Protein AF-A0A1X6PG67-F1 (afdb_monomer_lite)

pLDDT: mean 79.15, std 21.47, range [33.84, 98.12]

Structure (mmCIF, N/CA/C/O backbone):
data_AF-A0A1X6PG67-F1
#
_entry.id   AF-A0A1X6PG67-F1
#
loop_
_atom_site.group_PDB
_atom_site.id
_atom_site.type_symbol
_atom_site.label_atom_id
_atom_site.label_alt_id
_atom_site.label_comp_id
_atom_site.label_asym_id
_atom_site.label_entity_id
_atom_site.label_seq_id
_atom_site.pdbx_PDB_ins_code
_atom_site.Cartn_x
_atom_site.Cartn_y
_atom_site.Cartn_z
_atom_site.occupancy
_atom_site.B_iso_or_equiv
_atom_site.auth_seq_id
_atom_site.auth_comp_id
_atom_site.auth_asym_id
_atom_site.auth_atom_id
_atom_site.pdbx_PDB_model_num
ATOM 1 N N . MET A 1 1 ? 60.144 -21.623 -101.191 1.00 47.53 1 MET A N 1
ATOM 2 C CA . MET A 1 1 ? 60.742 -22.702 -100.362 1.00 47.53 1 MET A CA 1
ATOM 3 C C . MET A 1 1 ? 61.725 -22.067 -99.384 1.00 47.53 1 MET A C 1
ATOM 5 O O . MET A 1 1 ? 62.086 -20.922 -99.621 1.00 47.53 1 MET A O 1
ATOM 9 N N . ALA A 1 2 ? 62.120 -22.786 -98.321 1.00 42.22 2 ALA A N 1
ATOM 10 C CA . ALA A 1 2 ? 62.665 -22.247 -97.057 1.00 42.22 2 ALA A CA 1
ATOM 11 C C . ALA A 1 2 ? 61.643 -21.380 -96.271 1.00 42.22 2 ALA A C 1
ATOM 13 O O . ALA A 1 2 ? 60.805 -20.724 -96.880 1.00 42.22 2 ALA A O 1
ATOM 14 N N . GLY A 1 3 ? 61.608 -21.386 -94.932 1.00 40.81 3 GLY A N 1
ATOM 15 C CA . GLY A 1 3 ? 62.316 -22.242 -93.964 1.00 40.81 3 GLY A CA 1
ATOM 16 C C . GLY A 1 3 ? 61.675 -22.175 -92.559 1.00 40.81 3 GLY A C 1
ATOM 17 O O . GLY A 1 3 ? 61.000 -21.203 -92.239 1.00 40.81 3 GLY A O 1
ATOM 18 N N . ARG A 1 4 ? 61.854 -23.221 -91.733 1.00 39.75 4 ARG A N 1
ATOM 19 C CA . ARG A 1 4 ? 61.526 -23.231 -90.279 1.00 39.75 4 ARG A CA 1
ATOM 20 C C . ARG A 1 4 ? 62.664 -22.517 -89.489 1.00 39.75 4 ARG A C 1
ATOM 22 O O . ARG A 1 4 ? 63.640 -22.139 -90.125 1.00 39.75 4 ARG A O 1
ATOM 29 N N . THR A 1 5 ? 62.708 -22.292 -88.164 1.00 43.19 5 THR A N 1
ATOM 30 C CA . THR A 1 5 ? 62.075 -22.848 -86.925 1.00 43.19 5 THR A CA 1
ATOM 31 C C . THR A 1 5 ? 62.378 -21.838 -85.761 1.00 43.19 5 THR A C 1
ATOM 33 O O . THR A 1 5 ? 63.202 -20.963 -85.994 1.00 43.19 5 THR A O 1
ATOM 36 N N . THR A 1 6 ? 61.875 -21.803 -84.506 1.00 42.84 6 THR A N 1
ATOM 37 C CA . THR A 1 6 ? 60.995 -22.625 -83.624 1.00 42.84 6 THR A CA 1
ATOM 38 C C . THR A 1 6 ? 60.471 -21.748 -82.451 1.00 42.84 6 THR A C 1
ATOM 40 O O . THR A 1 6 ? 61.165 -20.809 -82.086 1.00 42.84 6 THR A O 1
ATOM 43 N N . MET A 1 7 ? 59.401 -22.176 -81.747 1.00 34.38 7 MET A N 1
ATOM 44 C CA . MET A 1 7 ? 59.037 -21.817 -80.343 1.00 34.38 7 MET A CA 1
ATOM 45 C C . MET A 1 7 ? 58.609 -20.351 -80.040 1.00 34.38 7 MET A C 1
ATOM 47 O O . MET A 1 7 ? 58.972 -19.428 -80.750 1.00 34.38 7 MET A O 1
ATOM 51 N N . ALA A 1 8 ? 57.796 -20.066 -79.009 1.00 36.38 8 ALA A N 1
ATOM 52 C CA . ALA A 1 8 ? 57.372 -20.900 -77.873 1.00 36.38 8 ALA A CA 1
ATOM 53 C C . ALA A 1 8 ? 55.878 -20.749 -77.507 1.00 36.38 8 ALA A C 1
ATOM 55 O O . ALA A 1 8 ? 55.291 -19.680 -77.655 1.00 36.38 8 ALA A O 1
ATOM 56 N N . SER A 1 9 ? 55.305 -21.796 -76.908 1.00 43.00 9 SER A N 1
ATOM 57 C CA . SER A 1 9 ? 54.169 -21.677 -75.981 1.00 43.00 9 SER A CA 1
ATOM 58 C C . SER A 1 9 ? 54.687 -21.753 -74.544 1.00 43.00 9 SER A C 1
ATOM 60 O O . SER A 1 9 ? 55.656 -22.468 -74.283 1.00 43.00 9 SER A O 1
ATOM 62 N N . PRO A 1 10 ? 54.002 -21.101 -73.595 1.00 42.31 10 PRO A N 1
ATOM 63 C CA . PRO A 1 10 ? 53.453 -21.909 -72.512 1.00 42.31 10 PRO A CA 1
ATOM 64 C C . PRO A 1 10 ? 51.994 -21.568 -72.175 1.00 42.31 10 PRO A C 1
ATOM 66 O O . PRO A 1 10 ? 51.639 -20.443 -71.843 1.00 42.31 10 PRO A O 1
ATOM 69 N N . THR A 1 11 ? 51.174 -22.614 -72.197 1.00 41.91 11 THR A N 1
ATOM 70 C CA . THR A 1 11 ? 50.155 -22.958 -71.195 1.00 41.91 11 THR A CA 1
ATOM 71 C C . THR A 1 11 ? 49.946 -21.967 -70.039 1.00 41.91 11 THR A C 1
ATOM 73 O O . THR A 1 11 ? 50.852 -21.822 -69.216 1.00 41.91 11 THR A O 1
ATOM 76 N N . ARG A 1 12 ? 48.702 -21.490 -69.834 1.00 37.16 12 ARG A N 1
ATOM 77 C CA . ARG A 1 12 ? 48.011 -21.612 -68.525 1.00 37.16 12 ARG A CA 1
ATOM 78 C C . ARG A 1 12 ? 46.524 -21.220 -68.500 1.00 37.16 12 ARG A C 1
ATOM 80 O O . ARG A 1 12 ? 46.121 -20.208 -69.049 1.00 37.16 12 ARG A O 1
ATOM 87 N N . LEU A 1 13 ? 45.800 -22.019 -67.708 1.00 36.91 13 LEU A N 1
ATOM 88 C CA . LEU A 1 13 ? 44.634 -21.700 -66.869 1.00 36.91 13 LEU A CA 1
ATOM 89 C C . LEU A 1 13 ? 43.326 -21.215 -67.521 1.00 36.91 13 LEU A C 1
ATOM 91 O O . LEU A 1 13 ? 43.142 -20.052 -67.864 1.00 36.91 13 LEU A O 1
ATOM 95 N N . LEU A 1 14 ? 42.347 -22.125 -67.477 1.00 40.50 14 LEU A N 1
ATOM 96 C CA . LEU A 1 14 ? 40.918 -21.826 -67.384 1.00 40.50 14 LEU A CA 1
ATOM 97 C C . LEU A 1 14 ? 40.654 -20.840 -66.231 1.00 40.50 14 LEU A C 1
ATOM 99 O O . LEU A 1 14 ? 40.923 -21.153 -65.069 1.00 40.50 14 LEU A O 1
ATOM 103 N N . ALA A 1 15 ? 40.095 -19.672 -66.541 1.00 38.66 15 ALA A N 1
ATOM 104 C CA . ALA A 1 15 ? 39.706 -18.675 -65.548 1.00 38.66 15 ALA A CA 1
ATOM 105 C C . ALA A 1 15 ? 38.296 -18.960 -64.994 1.00 38.66 15 ALA A C 1
ATOM 107 O O . ALA A 1 15 ? 37.324 -18.302 -65.361 1.00 38.66 15 ALA A O 1
ATOM 108 N N . THR A 1 16 ? 38.177 -19.944 -64.097 1.00 41.34 16 THR A N 1
ATOM 109 C CA . THR A 1 16 ? 36.931 -20.208 -63.355 1.00 41.34 16 THR A CA 1
ATOM 110 C C . THR A 1 16 ? 36.690 -19.108 -62.318 1.00 41.34 16 THR A C 1
ATOM 112 O O . THR A 1 16 ? 37.026 -19.260 -61.143 1.00 41.34 16 THR A O 1
ATOM 115 N N . LEU A 1 17 ? 36.122 -17.976 -62.743 1.00 33.84 17 LEU A N 1
ATOM 116 C CA . LEU A 1 17 ? 35.739 -16.902 -61.830 1.00 33.84 17 LEU A CA 1
ATOM 117 C C . LEU A 1 17 ? 34.378 -17.218 -61.193 1.00 33.84 17 LEU A C 1
ATOM 119 O O . LEU A 1 17 ? 33.334 -17.137 -61.838 1.00 33.84 17 LEU A O 1
ATOM 123 N N . VAL A 1 18 ? 34.397 -17.600 -59.916 1.00 39.19 18 VAL A N 1
ATOM 124 C CA . VAL A 1 18 ? 33.187 -17.906 -59.141 1.00 39.19 18 VAL A CA 1
ATOM 125 C C . VAL A 1 18 ? 32.365 -16.631 -58.935 1.00 39.19 18 VAL A C 1
ATOM 127 O O . VAL A 1 18 ? 32.854 -15.653 -58.369 1.00 39.19 18 VAL A O 1
ATOM 130 N N . LEU A 1 19 ? 31.098 -16.650 -59.360 1.00 35.44 19 LEU A N 1
ATOM 131 C CA . LEU A 1 19 ? 30.169 -15.538 -59.169 1.00 35.44 19 LEU A CA 1
ATOM 132 C C . LEU A 1 19 ? 29.750 -15.447 -57.690 1.00 35.44 19 LEU A C 1
ATOM 134 O O . LEU A 1 19 ? 28.806 -16.104 -57.251 1.00 35.44 19 LEU A O 1
ATOM 138 N N . ALA A 1 20 ? 30.468 -14.636 -56.914 1.00 40.75 20 ALA A N 1
ATOM 139 C CA . ALA A 1 20 ? 30.210 -14.421 -55.493 1.00 40.75 20 ALA A CA 1
ATOM 140 C C . ALA A 1 20 ? 28.917 -13.611 -55.267 1.00 40.75 20 ALA A C 1
ATOM 142 O O . ALA A 1 20 ? 28.935 -12.386 -55.142 1.00 40.75 20 ALA A O 1
ATOM 143 N N . MET A 1 21 ? 27.777 -14.305 -55.213 1.00 37.97 21 MET A N 1
ATOM 144 C CA . MET A 1 21 ? 26.473 -13.702 -54.939 1.00 37.97 21 MET A CA 1
ATOM 145 C C . MET A 1 21 ? 26.378 -13.257 -53.470 1.00 37.97 21 MET A C 1
ATOM 147 O O . MET A 1 21 ? 26.023 -14.035 -52.585 1.00 37.97 21 MET A O 1
ATOM 151 N N . LEU A 1 22 ? 26.697 -11.986 -53.210 1.00 39.66 22 LEU A N 1
ATOM 152 C CA . LEU A 1 22 ? 26.548 -11.345 -51.901 1.00 39.66 22 LEU A CA 1
ATOM 153 C C . LEU A 1 22 ? 25.064 -11.201 -51.530 1.00 39.66 22 LEU A C 1
ATOM 155 O O . LEU A 1 22 ? 24.420 -10.186 -51.794 1.00 39.66 22 LEU A O 1
ATOM 159 N N . ALA A 1 23 ? 24.521 -12.234 -50.889 1.00 46.09 23 ALA A N 1
ATOM 160 C CA . ALA A 1 23 ? 23.208 -12.195 -50.265 1.00 46.09 23 ALA A CA 1
ATOM 161 C C . ALA A 1 23 ? 23.252 -11.306 -49.010 1.00 46.09 23 ALA A C 1
ATOM 163 O O . ALA A 1 23 ? 23.517 -11.777 -47.903 1.00 46.09 23 ALA A O 1
ATOM 164 N N . THR A 1 24 ? 22.990 -10.008 -49.177 1.00 44.12 24 THR A N 1
ATOM 165 C CA . THR A 1 24 ? 22.813 -9.075 -48.058 1.00 44.12 24 THR A CA 1
ATOM 166 C C . THR A 1 24 ? 21.601 -9.497 -47.233 1.00 44.12 24 THR A C 1
ATOM 168 O O . THR A 1 24 ? 20.463 -9.158 -47.561 1.00 44.12 24 THR A O 1
ATOM 171 N N . ILE A 1 25 ? 21.839 -10.230 -46.142 1.00 51.94 25 ILE A N 1
ATOM 172 C CA . ILE A 1 25 ? 20.813 -10.524 -45.142 1.00 51.94 25 ILE A CA 1
ATOM 173 C C . ILE A 1 25 ? 20.456 -9.202 -44.464 1.00 51.94 25 ILE A C 1
ATOM 175 O O . ILE A 1 25 ? 21.109 -8.766 -43.515 1.00 51.94 25 ILE A O 1
ATOM 179 N N . ALA A 1 26 ? 19.403 -8.560 -44.964 1.00 53.78 26 ALA A N 1
ATOM 180 C CA . ALA A 1 26 ? 18.754 -7.456 -44.287 1.00 53.78 26 ALA A CA 1
ATOM 181 C C . ALA A 1 26 ? 18.138 -7.993 -42.989 1.00 53.78 26 ALA A C 1
ATOM 183 O O . ALA A 1 26 ? 16.999 -8.463 -42.968 1.00 53.78 26 ALA A O 1
ATOM 184 N N . VAL A 1 27 ? 18.910 -7.944 -41.899 1.00 58.25 27 VAL A N 1
ATOM 185 C CA . VAL A 1 27 ? 18.408 -8.182 -40.544 1.00 58.25 27 VAL A CA 1
ATOM 186 C C . VAL A 1 27 ? 17.429 -7.057 -40.237 1.00 58.25 27 VAL A C 1
ATOM 188 O O . VAL A 1 27 ? 17.809 -5.997 -39.741 1.00 58.25 27 VAL A O 1
ATOM 191 N N . ALA A 1 28 ? 16.162 -7.279 -40.587 1.00 58.38 28 ALA A N 1
ATOM 192 C CA . ALA A 1 28 ? 15.079 -6.381 -40.238 1.00 58.38 28 ALA A CA 1
ATOM 193 C C . ALA A 1 28 ? 15.155 -6.130 -38.724 1.00 58.38 28 ALA A C 1
ATOM 195 O O . ALA A 1 28 ? 15.253 -7.101 -37.962 1.00 58.38 28 ALA A O 1
ATOM 196 N N . PRO A 1 29 ? 15.153 -4.864 -38.265 1.00 54.75 29 PRO A N 1
ATOM 197 C CA . PRO A 1 29 ? 15.229 -4.580 -36.844 1.00 54.75 29 PRO A CA 1
ATOM 198 C C . PRO A 1 29 ? 14.038 -5.261 -36.180 1.00 54.75 29 PRO A C 1
ATOM 200 O O . PRO A 1 29 ? 12.890 -4.907 -36.457 1.00 54.75 29 PRO A O 1
ATOM 203 N N . ARG A 1 30 ? 14.319 -6.269 -35.338 1.00 47.28 30 ARG A N 1
ATOM 204 C CA . ARG A 1 30 ? 13.301 -6.990 -34.564 1.00 47.28 30 ARG A CA 1
ATOM 205 C C . ARG A 1 30 ? 12.386 -5.927 -33.959 1.00 47.28 30 ARG A C 1
ATOM 207 O O . ARG A 1 30 ? 12.916 -5.102 -33.210 1.00 47.28 30 ARG A O 1
ATOM 214 N N . PRO A 1 31 ? 11.078 -5.905 -34.286 1.00 48.69 31 PRO A N 1
ATOM 215 C CA . PRO A 1 31 ? 10.210 -4.812 -33.879 1.00 48.69 31 PRO A CA 1
ATOM 216 C C . PRO A 1 31 ? 10.328 -4.684 -32.370 1.00 48.69 31 PRO A C 1
ATOM 218 O O . PRO A 1 31 ? 10.087 -5.658 -31.649 1.00 48.69 31 PRO A O 1
ATOM 221 N N . ALA A 1 32 ? 10.813 -3.525 -31.918 1.00 53.97 32 ALA A N 1
ATOM 222 C CA . ALA A 1 32 ? 11.106 -3.296 -30.517 1.00 53.97 32 ALA A CA 1
ATOM 223 C C . ALA A 1 32 ? 9.793 -3.475 -29.762 1.00 53.97 32 ALA A C 1
ATOM 225 O O . ALA A 1 32 ? 8.902 -2.631 -29.868 1.00 53.97 32 ALA A O 1
ATOM 226 N N . ALA A 1 33 ? 9.652 -4.620 -29.083 1.00 51.06 33 ALA A N 1
ATOM 227 C CA . ALA A 1 33 ? 8.421 -4.990 -28.407 1.00 51.06 33 ALA A CA 1
ATOM 228 C C . ALA A 1 33 ? 8.056 -3.823 -27.499 1.00 51.06 33 ALA A C 1
ATOM 230 O O . ALA A 1 33 ? 8.865 -3.458 -26.645 1.00 51.06 33 ALA A O 1
ATOM 231 N N . ALA A 1 34 ? 6.910 -3.187 -27.764 1.00 48.09 34 ALA A N 1
ATOM 232 C CA . ALA A 1 34 ? 6.577 -1.896 -27.182 1.00 48.09 34 ALA A CA 1
ATOM 233 C C . ALA A 1 34 ? 6.5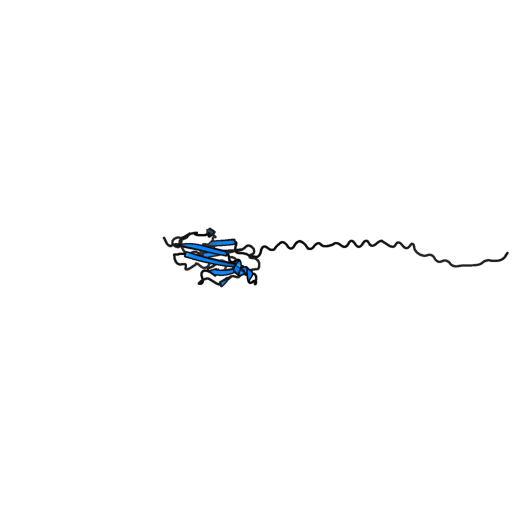53 -2.046 -25.660 1.00 48.09 34 ALA A C 1
ATOM 235 O O . ALA A 1 34 ? 5.592 -2.576 -25.102 1.00 48.09 34 ALA A O 1
ATOM 236 N N . HIS A 1 35 ? 7.658 -1.664 -25.012 1.00 54.91 35 HIS A N 1
ATOM 237 C CA . HIS A 1 35 ? 7.915 -2.012 -23.623 1.00 54.91 35 HIS A CA 1
ATOM 238 C C . HIS A 1 35 ? 6.876 -1.297 -22.772 1.00 54.91 35 HIS A C 1
ATOM 240 O O . HIS A 1 35 ? 6.963 -0.087 -22.554 1.00 54.91 35 HIS A O 1
ATOM 246 N N . GLU A 1 36 ? 5.861 -2.049 -22.343 1.00 68.06 36 GLU A N 1
ATOM 247 C CA . GLU A 1 36 ? 4.727 -1.505 -21.618 1.00 68.06 36 GLU A CA 1
ATOM 248 C C . GLU A 1 36 ? 5.243 -0.891 -20.316 1.00 68.06 36 GLU A C 1
ATOM 250 O O . GLU A 1 36 ? 5.598 -1.602 -19.373 1.00 68.06 36 GLU A O 1
ATOM 255 N N . ALA A 1 37 ? 5.357 0.442 -20.313 1.00 76.69 37 ALA A N 1
ATOM 256 C CA . ALA A 1 37 ? 6.171 1.130 -19.324 1.00 76.69 37 ALA A CA 1
ATOM 257 C C . ALA A 1 37 ? 5.717 0.781 -17.905 1.00 76.69 37 ALA A C 1
ATOM 259 O O . ALA A 1 37 ? 4.517 0.799 -17.598 1.00 76.69 37 ALA A O 1
ATOM 260 N N . ALA A 1 38 ? 6.705 0.456 -17.071 1.00 84.19 38 ALA A N 1
ATOM 261 C CA . ALA A 1 38 ? 6.511 -0.133 -15.760 1.00 84.19 38 ALA A CA 1
ATOM 262 C C . ALA A 1 38 ? 5.474 0.657 -14.945 1.00 84.19 38 ALA A C 1
ATOM 264 O O . ALA A 1 38 ? 5.583 1.873 -14.781 1.00 84.19 38 ALA A O 1
ATOM 265 N N . ARG A 1 39 ? 4.440 -0.026 -14.443 1.00 88.75 39 ARG A N 1
ATOM 266 C CA . ARG A 1 39 ? 3.347 0.612 -13.695 1.00 88.75 39 ARG A CA 1
ATOM 267 C C . ARG A 1 39 ? 2.859 -0.241 -12.539 1.00 88.75 39 ARG A C 1
ATOM 269 O O . ARG A 1 39 ? 2.985 -1.462 -12.555 1.00 88.75 39 ARG A O 1
ATOM 276 N N . ILE A 1 40 ? 2.225 0.415 -11.573 1.00 92.12 40 ILE A N 1
ATOM 277 C CA . ILE A 1 40 ? 1.524 -0.230 -10.462 1.00 92.12 40 ILE A CA 1
ATOM 278 C C . ILE A 1 40 ? 0.204 -0.822 -10.977 1.00 92.12 40 ILE A C 1
ATOM 280 O O . ILE A 1 40 ? -0.636 -0.094 -11.510 1.00 92.12 40 ILE A O 1
ATOM 284 N N . ILE A 1 41 ? -0.003 -2.126 -10.787 1.00 92.44 41 ILE A N 1
ATOM 285 C CA . ILE A 1 41 ? -1.231 -2.846 -11.181 1.00 92.44 41 ILE A CA 1
ATOM 286 C C . ILE A 1 41 ? -2.245 -2.983 -10.035 1.00 92.44 41 ILE A C 1
ATOM 288 O O . ILE A 1 41 ? -3.415 -3.304 -10.263 1.00 92.44 41 ILE A O 1
ATOM 292 N N . GLY A 1 42 ? -1.838 -2.696 -8.799 1.00 94.88 42 GLY A N 1
ATOM 293 C CA . GLY A 1 42 ? -2.740 -2.633 -7.655 1.00 94.88 42 GLY A CA 1
ATOM 294 C C . GLY A 1 42 ? -2.020 -2.530 -6.317 1.00 94.88 42 GLY A C 1
ATOM 295 O O . GLY A 1 42 ? -0.790 -2.534 -6.250 1.00 94.88 42 GLY A O 1
ATOM 296 N N . PHE A 1 43 ? -2.830 -2.471 -5.265 1.00 97.19 43 PHE A N 1
ATOM 297 C CA . PHE A 1 43 ? -2.400 -2.551 -3.875 1.00 97.19 43 PHE A CA 1
ATOM 298 C C . PHE A 1 43 ? -3.047 -3.776 -3.228 1.00 97.19 43 PHE A C 1
ATOM 300 O O . PHE A 1 43 ? -4.157 -4.154 -3.604 1.00 97.19 43 PHE A O 1
ATOM 307 N N . TRP A 1 44 ? -2.366 -4.389 -2.268 1.00 97.38 44 TRP A N 1
ATOM 308 C CA . TRP A 1 44 ? -2.851 -5.561 -1.541 1.00 97.38 44 TRP A CA 1
ATOM 309 C C . TRP A 1 44 ? -2.717 -5.355 -0.039 1.00 97.38 44 TRP A C 1
ATOM 311 O O . TRP A 1 44 ? -1.768 -4.717 0.409 1.00 97.38 44 TRP A O 1
ATOM 321 N N . LEU A 1 45 ? -3.659 -5.918 0.713 1.00 97.62 45 LEU A N 1
ATOM 322 C CA . LEU A 1 45 ? -3.568 -6.113 2.153 1.00 97.62 45 LEU A CA 1
ATOM 323 C C . LEU A 1 45 ? -2.730 -7.368 2.430 1.00 97.62 45 LEU A C 1
ATOM 325 O O . LEU A 1 45 ? -2.913 -8.392 1.764 1.00 97.62 45 LEU A O 1
ATOM 329 N N . VAL A 1 46 ? -1.822 -7.284 3.396 1.00 96.56 46 VAL A N 1
ATOM 330 C CA . VAL A 1 46 ? -0.896 -8.357 3.777 1.00 96.56 46 VAL A CA 1
ATOM 331 C C . VAL A 1 46 ? -0.871 -8.468 5.300 1.00 96.56 46 VAL A C 1
ATOM 333 O O . VAL A 1 46 ? -0.830 -7.444 5.983 1.00 96.56 46 VAL A O 1
ATOM 336 N N . ASP A 1 47 ? -0.867 -9.688 5.834 1.00 94.19 47 ASP A N 1
ATOM 337 C CA . ASP A 1 47 ? -0.638 -9.922 7.262 1.00 94.19 47 ASP A CA 1
ATOM 338 C C . ASP A 1 47 ? 0.855 -9.695 7.588 1.00 94.19 47 ASP A C 1
ATOM 340 O O . ASP A 1 47 ? 1.706 -10.431 7.079 1.00 94.19 47 ASP A O 1
ATOM 344 N N . PRO A 1 48 ? 1.213 -8.712 8.437 1.00 94.44 48 PRO A N 1
ATOM 345 C CA . PRO A 1 48 ? 2.599 -8.434 8.799 1.00 94.44 48 PRO A CA 1
ATOM 346 C C . PRO A 1 48 ? 3.250 -9.529 9.655 1.00 94.44 48 PRO A C 1
ATOM 348 O O . PRO A 1 48 ? 4.471 -9.541 9.774 1.00 94.44 48 PRO A O 1
ATOM 351 N N . ARG A 1 49 ? 2.468 -10.435 10.260 1.00 91.81 49 ARG A N 1
ATOM 352 C CA . ARG A 1 49 ? 2.978 -11.537 11.093 1.00 91.81 49 ARG A CA 1
ATOM 353 C C . ARG A 1 49 ? 3.456 -12.722 10.257 1.00 91.81 49 ARG A C 1
ATOM 355 O O . ARG A 1 49 ? 4.445 -13.349 10.615 1.00 91.81 49 ARG A O 1
ATOM 362 N N . THR A 1 50 ? 2.751 -13.034 9.168 1.00 91.44 50 THR A N 1
ATOM 363 C CA . THR A 1 50 ? 3.011 -14.221 8.327 1.00 91.44 50 THR A CA 1
ATOM 364 C C . THR A 1 50 ? 3.489 -13.898 6.911 1.00 91.44 50 THR A C 1
ATOM 366 O O . THR A 1 50 ? 3.848 -14.805 6.166 1.00 91.44 50 THR A O 1
ATOM 369 N N . GLY A 1 51 ? 3.444 -12.629 6.489 1.00 91.06 51 GLY A N 1
ATOM 370 C CA . GLY A 1 51 ? 3.681 -12.225 5.098 1.00 91.06 51 GLY A CA 1
ATOM 371 C C . GLY A 1 51 ? 2.583 -12.675 4.122 1.00 91.06 51 GLY A C 1
ATOM 372 O O . GLY A 1 51 ? 2.720 -12.489 2.911 1.00 91.06 51 GLY A O 1
ATOM 373 N N . LYS A 1 52 ? 1.484 -13.263 4.619 1.00 92.69 52 LYS A N 1
ATOM 374 C CA . LYS A 1 52 ? 0.392 -13.784 3.794 1.00 92.69 52 LYS A CA 1
ATOM 375 C C . LYS A 1 52 ? -0.363 -12.646 3.110 1.00 92.69 52 LYS A C 1
ATOM 377 O O . LYS A 1 52 ? -0.916 -11.761 3.761 1.00 92.69 52 LYS A O 1
ATOM 382 N N . TRP A 1 53 ? -0.446 -12.714 1.785 1.00 93.69 53 TRP A N 1
ATOM 383 C CA . TRP A 1 53 ? -1.281 -11.831 0.975 1.00 93.69 53 TRP A CA 1
ATOM 384 C C . TRP A 1 53 ? -2.755 -12.154 1.256 1.00 93.69 53 TRP A C 1
ATOM 386 O O . TRP A 1 53 ? -3.195 -13.280 1.029 1.00 93.69 53 TRP A O 1
ATOM 396 N N . MET A 1 54 ? -3.503 -11.186 1.790 1.00 95.56 54 MET A N 1
ATOM 397 C CA . MET A 1 54 ? -4.876 -11.389 2.270 1.00 95.56 54 MET A CA 1
ATOM 398 C C . MET A 1 54 ? -5.908 -11.072 1.186 1.00 95.56 54 MET A C 1
ATOM 400 O O . MET A 1 54 ? -6.748 -11.903 0.860 1.00 95.56 54 MET A O 1
ATOM 404 N N . ALA A 1 55 ? -5.852 -9.860 0.626 1.00 96.75 55 ALA A N 1
ATOM 405 C CA . ALA A 1 55 ? -6.860 -9.357 -0.306 1.00 96.75 55 ALA A CA 1
ATOM 406 C C . ALA A 1 55 ? -6.290 -8.274 -1.232 1.00 96.75 55 ALA A C 1
ATOM 408 O O . ALA A 1 55 ? -5.413 -7.504 -0.839 1.00 96.75 55 ALA A O 1
ATOM 409 N N . ARG A 1 56 ? -6.827 -8.160 -2.453 1.00 97.50 56 ARG A N 1
ATOM 410 C CA . ARG A 1 56 ? -6.556 -7.014 -3.336 1.00 97.50 56 ARG A CA 1
ATOM 411 C C . ARG A 1 56 ? -7.406 -5.823 -2.898 1.00 97.50 56 ARG A C 1
ATOM 413 O O . ARG A 1 56 ? -8.623 -5.938 -2.788 1.00 97.50 56 ARG A O 1
ATOM 420 N N . LEU A 1 57 ? -6.776 -4.669 -2.703 1.00 98.12 57 LEU A N 1
ATOM 421 C CA . LEU A 1 57 ? -7.466 -3.426 -2.375 1.00 98.12 57 LEU A CA 1
ATOM 422 C C . LEU A 1 57 ? -8.021 -2.775 -3.648 1.00 98.12 57 LEU A C 1
ATOM 424 O O . LEU A 1 57 ? -7.287 -2.481 -4.596 1.00 98.12 57 LEU A O 1
ATOM 428 N N . ASN A 1 58 ? -9.325 -2.516 -3.632 1.00 97.50 58 ASN A N 1
ATOM 429 C CA . ASN A 1 58 ? -10.091 -1.843 -4.676 1.00 97.50 58 ASN A CA 1
ATOM 430 C C . ASN A 1 58 ? -10.639 -0.501 -4.152 1.00 97.50 58 ASN A C 1
ATOM 432 O O . ASN A 1 58 ? -10.448 -0.138 -2.989 1.00 97.50 58 ASN A O 1
ATOM 436 N N . ARG A 1 59 ? -11.289 0.289 -5.019 1.00 94.81 59 ARG A N 1
ATOM 437 C CA . ARG A 1 59 ? -11.879 1.571 -4.601 1.00 94.81 59 ARG A CA 1
ATOM 438 C C . ARG A 1 59 ? -12.968 1.278 -3.567 1.00 94.81 59 ARG A C 1
ATOM 440 O O . ARG A 1 59 ? -13.814 0.427 -3.813 1.00 94.81 59 ARG A O 1
ATOM 447 N N . ASN A 1 60 ? -12.938 1.993 -2.446 1.00 91.88 60 ASN A N 1
ATOM 448 C CA . ASN A 1 60 ? -13.854 1.825 -1.314 1.00 91.88 60 ASN A CA 1
ATOM 449 C C . ASN A 1 60 ? -13.748 0.467 -0.584 1.00 91.88 60 ASN A C 1
ATOM 451 O O . AS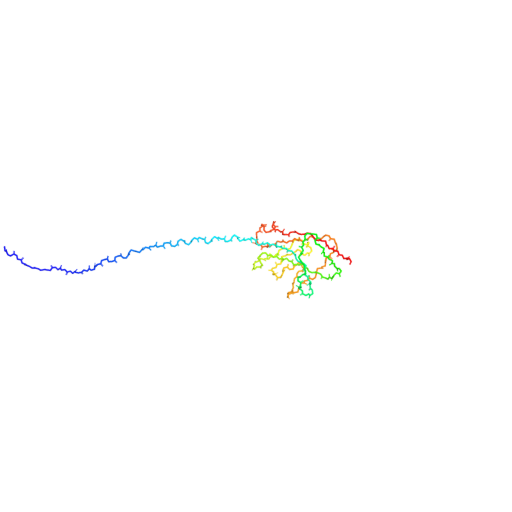N A 1 60 ? -14.618 0.174 0.233 1.00 91.88 60 ASN A O 1
ATOM 455 N N . SER A 1 61 ? -12.689 -0.332 -0.799 1.00 97.44 61 SER A N 1
ATOM 456 C CA . SER A 1 61 ? -12.398 -1.474 0.085 1.00 97.44 61 SER A CA 1
ATOM 457 C C . SER A 1 61 ? -12.344 -1.021 1.545 1.00 97.44 61 SER A C 1
ATOM 459 O O . SER A 1 61 ? -11.808 0.051 1.842 1.00 97.44 61 SER A O 1
ATOM 461 N N . VAL A 1 62 ? -12.877 -1.847 2.443 1.00 97.44 62 VAL A N 1
ATOM 462 C CA . VAL A 1 62 ? -12.764 -1.655 3.890 1.00 97.44 62 VAL A CA 1
ATOM 463 C C . VAL A 1 62 ? -11.522 -2.391 4.397 1.00 97.44 62 VAL A C 1
ATOM 465 O O . VAL A 1 62 ? -11.216 -3.487 3.932 1.00 97.44 62 VAL A O 1
ATOM 468 N N . ILE A 1 63 ? -10.800 -1.767 5.322 1.00 97.19 63 ILE A N 1
ATOM 469 C CA . ILE A 1 63 ? -9.756 -2.381 6.144 1.00 97.19 63 ILE A CA 1
ATOM 470 C C . ILE A 1 63 ? -10.224 -2.213 7.587 1.00 97.19 63 ILE A C 1
ATOM 472 O O . ILE A 1 63 ? -10.247 -1.080 8.077 1.00 97.19 63 ILE A O 1
ATOM 476 N N . ASP A 1 64 ? -10.614 -3.303 8.245 1.00 96.50 64 ASP A N 1
ATOM 477 C CA . ASP A 1 64 ? -10.823 -3.278 9.691 1.00 96.50 64 ASP A CA 1
ATOM 478 C C . ASP A 1 64 ? -9.476 -3.413 10.416 1.00 96.50 64 ASP A C 1
ATOM 480 O O . ASP A 1 64 ? -8.536 -4.041 9.926 1.00 96.50 64 ASP A O 1
ATOM 484 N N . LEU A 1 65 ? -9.365 -2.752 11.564 1.00 95.69 65 LEU A N 1
ATOM 485 C CA . LEU A 1 65 ? -8.222 -2.822 12.473 1.00 95.69 65 LEU A CA 1
ATOM 486 C C . LEU A 1 65 ? -8.538 -3.655 13.726 1.00 95.69 65 LEU A C 1
ATOM 488 O O . LEU A 1 65 ? -7.652 -3.841 14.563 1.00 95.69 65 LEU A O 1
ATOM 492 N N . SER A 1 66 ? -9.774 -4.142 13.867 1.00 95.50 66 SER A N 1
ATOM 493 C CA . SER A 1 66 ? -10.168 -5.132 14.874 1.00 95.50 66 SER A CA 1
ATOM 494 C C . SER A 1 66 ? -9.668 -6.542 14.517 1.00 95.50 66 SER A C 1
ATOM 496 O O . SER A 1 66 ? -9.229 -7.261 15.411 1.00 95.50 66 SER A O 1
ATOM 498 N N . ASP A 1 67 ? -9.569 -6.875 13.221 1.00 90.00 67 ASP A N 1
ATOM 499 C CA . ASP A 1 67 ? -8.901 -8.092 12.708 1.00 90.00 67 ASP A CA 1
ATOM 500 C C . ASP A 1 67 ? -7.409 -8.172 13.103 1.00 90.00 67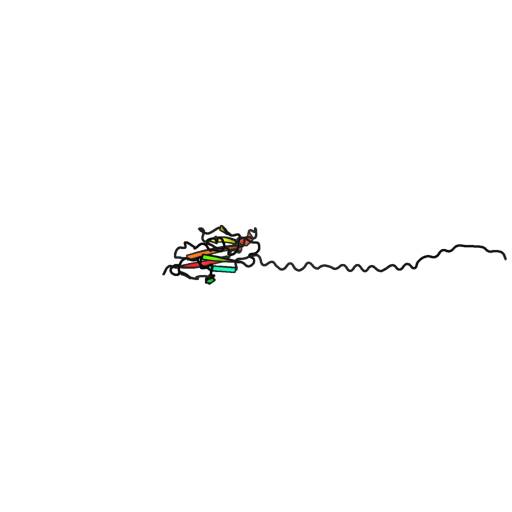 ASP A C 1
ATOM 502 O O . ASP A 1 67 ? -6.806 -9.250 13.136 1.00 90.00 67 ASP A O 1
ATOM 506 N N . GLY A 1 68 ? -6.792 -7.025 13.414 1.00 92.44 68 GLY A N 1
ATOM 507 C CA . GLY A 1 68 ? -5.435 -6.927 13.943 1.00 92.44 68 GLY A CA 1
ATOM 508 C C . GLY A 1 68 ? -4.510 -5.987 13.155 1.00 92.44 68 GLY A C 1
ATOM 509 O O . GLY A 1 68 ? -4.963 -5.071 12.464 1.00 92.44 68 GLY A O 1
ATOM 510 N N . PRO A 1 69 ? -3.178 -6.148 13.292 1.00 94.62 69 PRO A N 1
ATOM 511 C CA . PRO A 1 69 ? -2.206 -5.332 12.574 1.00 94.62 69 PRO A CA 1
ATOM 512 C C . PRO A 1 69 ? -2.176 -5.706 11.089 1.00 94.62 69 PRO A C 1
ATOM 514 O O . PRO A 1 69 ? -2.154 -6.882 10.744 1.00 94.62 69 PRO A O 1
ATOM 517 N N . VAL A 1 70 ? -2.084 -4.705 10.212 1.00 96.44 70 VAL A N 1
ATOM 518 C CA . VAL A 1 70 ? -2.064 -4.895 8.752 1.00 96.44 70 VAL A CA 1
ATOM 519 C C . VAL A 1 70 ? -0.834 -4.263 8.106 1.00 96.44 70 VAL A C 1
ATOM 521 O O . VAL A 1 70 ? -0.327 -3.237 8.567 1.00 96.44 70 VAL A O 1
ATOM 524 N N . ALA A 1 71 ? -0.380 -4.838 6.998 1.00 97.31 71 ALA A N 1
ATOM 525 C CA . ALA A 1 71 ? 0.541 -4.225 6.050 1.00 97.31 71 ALA A CA 1
ATOM 526 C C . ALA A 1 71 ? -0.146 -4.032 4.688 1.00 97.31 71 ALA A C 1
ATOM 528 O O . ALA A 1 71 ? -1.198 -4.607 4.405 1.00 97.31 71 ALA A O 1
ATOM 529 N N . ILE A 1 72 ? 0.443 -3.187 3.840 1.00 97.50 72 ILE A N 1
ATOM 530 C CA . ILE A 1 72 ? -0.025 -2.943 2.470 1.00 97.50 72 ILE A CA 1
ATOM 531 C C . ILE A 1 72 ? 1.173 -3.063 1.532 1.00 97.50 72 ILE A C 1
ATOM 533 O O . ILE A 1 72 ? 2.231 -2.521 1.839 1.00 97.50 72 ILE A O 1
ATOM 537 N N . ALA A 1 73 ? 1.004 -3.731 0.394 1.00 95.75 73 ALA A N 1
ATOM 538 C CA . ALA A 1 73 ? 2.030 -3.911 -0.635 1.00 95.75 73 ALA A CA 1
ATOM 539 C C . ALA A 1 73 ? 1.583 -3.323 -1.984 1.00 95.75 73 ALA A C 1
ATOM 541 O O . ALA A 1 73 ? 0.382 -3.229 -2.258 1.00 95.75 73 ALA A O 1
ATOM 542 N N . ALA A 1 74 ? 2.539 -2.945 -2.838 1.00 94.56 74 ALA A N 1
ATOM 543 C CA . ALA A 1 74 ? 2.285 -2.518 -4.215 1.00 94.56 74 ALA A CA 1
ATOM 544 C C . ALA A 1 74 ? 2.829 -3.545 -5.215 1.00 94.56 74 ALA A C 1
ATOM 546 O O . ALA A 1 74 ? 3.992 -3.929 -5.152 1.00 94.56 74 ALA A O 1
ATOM 547 N N . MET A 1 75 ? 2.001 -3.945 -6.182 1.00 92.19 75 MET A N 1
ATOM 548 C CA . MET A 1 75 ? 2.405 -4.861 -7.255 1.00 92.19 75 MET A CA 1
ATOM 549 C C . MET A 1 75 ? 2.568 -4.090 -8.569 1.00 92.19 75 MET A C 1
ATOM 551 O O . MET A 1 75 ? 1.779 -3.182 -8.851 1.00 92.19 75 MET A O 1
ATOM 555 N N . ALA A 1 76 ? 3.560 -4.450 -9.388 1.00 88.75 76 ALA A N 1
ATOM 556 C CA . ALA A 1 76 ? 3.910 -3.742 -10.622 1.00 88.75 76 ALA A CA 1
ATOM 557 C C . ALA A 1 76 ? 4.140 -4.684 -11.818 1.00 88.75 76 ALA A C 1
ATOM 559 O O . ALA A 1 76 ? 4.483 -5.847 -11.621 1.00 88.75 76 ALA A O 1
ATOM 560 N N . THR A 1 77 ? 3.986 -4.176 -13.050 1.00 84.00 77 THR A N 1
ATOM 561 C CA . THR A 1 77 ? 4.181 -4.958 -14.292 1.00 84.00 77 THR A CA 1
ATOM 562 C C . THR A 1 77 ? 5.615 -5.457 -14.489 1.00 84.00 77 THR A C 1
ATOM 564 O O . THR A 1 77 ? 5.807 -6.530 -15.052 1.00 84.00 77 THR A O 1
ATOM 567 N N . SER A 1 78 ? 6.628 -4.730 -14.007 1.00 70.19 78 SER A N 1
ATOM 568 C CA . SER A 1 78 ? 8.027 -5.172 -14.045 1.00 70.19 78 SER A CA 1
ATOM 569 C C . SER A 1 78 ? 8.784 -4.800 -12.763 1.00 70.19 78 SER A C 1
ATOM 571 O O . SER A 1 78 ? 9.234 -3.676 -12.563 1.00 70.19 78 SER A O 1
ATOM 573 N N . ALA A 1 79 ? 8.965 -5.788 -11.882 1.00 58.06 79 ALA A N 1
ATOM 574 C CA . ALA A 1 79 ? 9.711 -5.631 -10.629 1.00 58.06 79 ALA A CA 1
ATOM 575 C C . ALA A 1 79 ? 11.247 -5.714 -10.793 1.00 58.06 79 ALA A C 1
ATOM 577 O O . ALA A 1 79 ? 11.978 -5.388 -9.865 1.00 58.06 79 ALA A O 1
ATOM 578 N N . ARG A 1 80 ? 11.751 -6.164 -11.953 1.00 56.81 80 ARG A N 1
ATOM 579 C CA . ARG A 1 80 ? 13.156 -6.593 -12.137 1.00 56.81 80 ARG A CA 1
ATOM 580 C C . ARG A 1 80 ? 14.216 -5.480 -12.180 1.00 56.81 80 ARG A C 1
ATOM 582 O O . ARG A 1 80 ? 15.398 -5.804 -12.138 1.00 56.81 80 ARG A O 1
ATOM 589 N N . SER A 1 81 ? 13.839 -4.204 -12.294 1.00 58.47 81 SER A N 1
ATOM 590 C CA . SER A 1 81 ? 14.823 -3.105 -12.428 1.00 58.47 81 SER A CA 1
ATOM 591 C C . SER A 1 81 ? 14.373 -1.753 -11.867 1.00 58.47 81 SER A C 1
ATOM 593 O O . SER A 1 81 ? 15.141 -0.794 -11.905 1.00 58.47 81 SER A O 1
ATOM 595 N N . HIS A 1 82 ? 13.143 -1.641 -11.358 1.00 73.19 82 HIS A N 1
ATOM 596 C CA . HIS A 1 82 ? 12.546 -0.350 -11.023 1.00 73.19 82 HIS A CA 1
ATOM 597 C C . HIS A 1 82 ? 12.137 -0.245 -9.557 1.00 73.19 82 HIS A C 1
ATOM 599 O O . HIS A 1 82 ? 11.430 -1.089 -9.014 1.00 73.19 82 HIS A O 1
ATOM 605 N N . ALA A 1 83 ? 12.532 0.870 -8.949 1.00 88.00 83 ALA A N 1
ATOM 606 C CA . ALA A 1 83 ? 12.104 1.273 -7.618 1.00 88.00 83 ALA A CA 1
ATOM 607 C C . ALA A 1 83 ? 10.661 1.804 -7.648 1.00 88.00 83 ALA A C 1
ATOM 609 O O . ALA A 1 83 ? 10.319 2.575 -8.540 1.00 88.00 83 ALA A O 1
ATOM 610 N N . ILE A 1 84 ? 9.832 1.489 -6.656 1.00 91.06 84 ILE A N 1
ATOM 611 C CA . ILE A 1 84 ? 8.503 2.101 -6.491 1.00 91.06 84 ILE A CA 1
ATOM 612 C C . ILE A 1 84 ? 8.627 3.364 -5.633 1.00 91.06 84 ILE A C 1
ATOM 614 O O . ILE A 1 84 ? 9.415 3.413 -4.696 1.00 91.06 84 ILE A O 1
ATOM 618 N N . VAL A 1 85 ? 7.858 4.410 -5.929 1.00 93.44 85 VAL A N 1
ATOM 619 C CA . VAL A 1 85 ? 7.762 5.614 -5.092 1.00 93.44 85 VAL A CA 1
ATOM 620 C C . VAL A 1 85 ? 6.346 5.728 -4.552 1.00 93.44 85 VAL A C 1
ATOM 622 O O . VAL A 1 85 ? 5.409 6.013 -5.299 1.00 93.44 85 VAL A O 1
ATOM 625 N N . TRP A 1 86 ? 6.204 5.533 -3.243 1.00 95.94 86 TRP A N 1
ATOM 626 C CA . TRP A 1 86 ? 4.987 5.840 -2.500 1.00 95.94 86 TRP A CA 1
ATOM 627 C C . TRP A 1 86 ? 4.884 7.355 -2.293 1.00 95.94 86 TRP A C 1
ATOM 629 O O . TRP A 1 86 ? 5.831 7.992 -1.834 1.00 95.94 86 TRP A O 1
ATOM 639 N N . THR A 1 87 ? 3.727 7.938 -2.604 1.00 96.31 87 THR A N 1
ATOM 640 C CA . THR A 1 87 ? 3.447 9.381 -2.455 1.00 96.31 87 THR A CA 1
ATOM 641 C C . THR A 1 87 ? 2.270 9.666 -1.521 1.00 96.31 87 THR A C 1
ATOM 643 O O . THR A 1 87 ? 2.117 10.787 -1.033 1.00 96.31 87 THR A O 1
ATOM 646 N N . SER A 1 88 ? 1.433 8.664 -1.235 1.00 96.56 88 SER A N 1
ATOM 647 C CA . SER A 1 88 ? 0.351 8.763 -0.255 1.00 96.56 88 SER A CA 1
ATOM 648 C C . SER A 1 88 ? 0.108 7.419 0.437 1.00 96.56 88 SER A C 1
ATOM 650 O O . SER A 1 88 ? 0.123 6.399 -0.257 1.00 96.56 88 SER A O 1
ATOM 652 N N . PRO A 1 89 ? -0.143 7.401 1.762 1.00 97.00 89 PRO A N 1
ATOM 653 C CA . PRO A 1 89 ? -0.208 8.544 2.690 1.00 97.00 89 PRO A CA 1
ATOM 654 C C . PRO A 1 89 ? 1.162 9.194 2.986 1.00 97.00 89 PRO A C 1
ATOM 656 O O . PRO A 1 89 ? 2.175 8.505 3.059 1.00 97.00 89 PRO A O 1
ATOM 659 N N . LYS A 1 90 ? 1.196 10.518 3.233 1.00 95.56 90 LYS A N 1
ATOM 660 C CA . LYS A 1 90 ? 2.441 11.315 3.404 1.00 95.56 90 LYS A CA 1
ATOM 661 C C . LYS A 1 90 ? 3.415 10.740 4.448 1.00 95.56 90 LYS A C 1
ATOM 663 O O . LYS A 1 90 ? 4.615 10.736 4.211 1.00 95.56 90 LYS A O 1
ATOM 668 N N . LYS A 1 91 ? 2.902 10.209 5.566 1.00 95.38 91 LYS A N 1
ATOM 669 C CA . LYS A 1 91 ? 3.683 9.559 6.644 1.00 95.38 91 LYS A CA 1
ATOM 670 C C . LYS A 1 91 ? 4.536 8.370 6.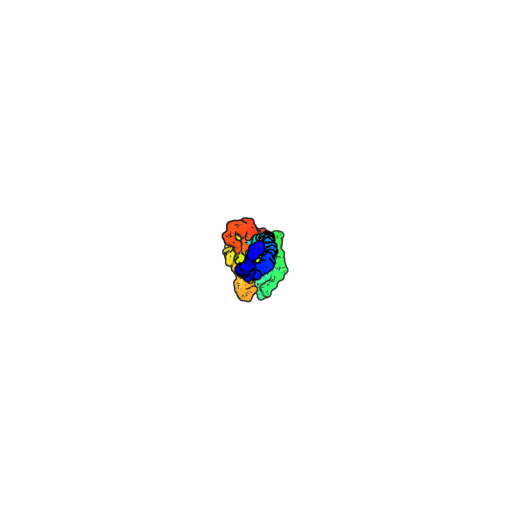166 1.00 95.38 91 LYS A C 1
ATOM 672 O O . LYS A 1 91 ? 5.528 8.046 6.805 1.00 95.38 91 LYS A O 1
ATOM 677 N N . TYR A 1 92 ? 4.134 7.722 5.076 1.00 95.81 92 TYR A N 1
ATOM 678 C CA . TYR A 1 92 ? 4.763 6.519 4.527 1.00 95.81 92 TYR A CA 1
ATOM 679 C C . TYR A 1 92 ? 5.339 6.751 3.115 1.00 95.81 92 TYR A C 1
ATOM 681 O O . TYR A 1 92 ? 5.730 5.802 2.438 1.00 95.81 92 TYR A O 1
ATOM 689 N N . ALA A 1 93 ? 5.402 8.008 2.659 1.00 94.69 93 ALA A N 1
ATOM 690 C CA . ALA A 1 93 ? 5.925 8.360 1.346 1.00 94.69 93 ALA A CA 1
ATOM 691 C C . ALA A 1 93 ? 7.456 8.203 1.303 1.00 94.69 93 ALA A C 1
ATOM 693 O O . ALA A 1 93 ? 8.183 8.959 1.946 1.00 94.69 93 ALA A O 1
ATOM 694 N N . ARG A 1 94 ? 7.945 7.220 0.540 1.00 93.56 94 ARG A N 1
ATOM 695 C CA . ARG A 1 94 ? 9.373 6.980 0.276 1.00 93.56 94 ARG A CA 1
ATOM 696 C C . ARG A 1 94 ? 9.571 6.243 -1.049 1.00 93.56 94 ARG A C 1
ATOM 698 O O . ARG A 1 94 ? 8.616 5.740 -1.644 1.00 93.56 94 ARG A O 1
ATOM 705 N N . ARG A 1 95 ? 10.829 6.134 -1.477 1.00 91.88 95 ARG A N 1
ATOM 706 C CA . ARG A 1 95 ? 11.257 5.248 -2.564 1.00 91.88 95 ARG A CA 1
ATOM 707 C C . ARG A 1 95 ? 11.580 3.864 -1.999 1.00 91.88 95 ARG A C 1
ATOM 709 O O . ARG A 1 95 ? 12.515 3.743 -1.217 1.00 91.88 95 ARG A O 1
ATOM 716 N N . GLU A 1 96 ? 10.833 2.850 -2.416 1.00 89.69 96 GLU A N 1
ATOM 717 C CA . GLU A 1 96 ? 11.182 1.444 -2.225 1.00 89.69 96 GLU A CA 1
ATOM 718 C C . GLU A 1 96 ? 12.008 0.902 -3.387 1.00 89.69 96 GLU A C 1
ATOM 720 O O . GLU A 1 96 ? 11.778 1.277 -4.535 1.00 89.69 96 GLU A O 1
ATOM 725 N N . ARG A 1 97 ? 12.964 0.011 -3.106 1.00 87.00 97 ARG A N 1
ATOM 726 C CA . ARG A 1 97 ? 13.876 -0.534 -4.134 1.00 87.00 97 ARG A CA 1
ATOM 727 C C . ARG A 1 97 ? 13.651 -2.004 -4.465 1.00 87.00 97 ARG A C 1
ATOM 729 O O . ARG A 1 97 ? 14.029 -2.407 -5.559 1.00 87.00 97 ARG A O 1
ATOM 736 N N . PHE A 1 98 ? 13.030 -2.769 -3.573 1.00 83.62 98 PHE A N 1
ATOM 737 C CA . PHE A 1 98 ? 12.929 -4.220 -3.699 1.00 83.62 98 PHE A CA 1
ATOM 738 C C . PHE A 1 98 ? 11.484 -4.691 -3.519 1.00 83.62 98 PHE A C 1
ATOM 740 O O . PHE A 1 98 ? 10.726 -4.124 -2.731 1.00 83.62 98 PHE A O 1
ATOM 747 N N . ALA A 1 99 ? 11.096 -5.728 -4.265 1.00 83.75 99 ALA A N 1
ATOM 748 C CA . ALA A 1 99 ? 9.859 -6.455 -3.996 1.00 83.75 99 ALA A CA 1
ATOM 749 C C . ALA A 1 99 ? 9.983 -7.142 -2.619 1.00 83.75 99 ALA A C 1
ATOM 751 O O . ALA A 1 99 ? 11.056 -7.674 -2.337 1.00 83.75 99 ALA A O 1
ATOM 752 N N . PRO A 1 100 ? 8.933 -7.151 -1.775 1.00 82.00 100 PRO A N 1
ATOM 753 C CA . PRO A 1 100 ? 7.514 -6.941 -2.095 1.00 82.00 100 PRO A CA 1
ATOM 754 C C . PRO A 1 100 ? 7.007 -5.482 -2.086 1.00 82.00 100 PRO A C 1
ATOM 756 O O . PRO A 1 100 ? 5.798 -5.266 -2.181 1.00 82.00 100 PRO A O 1
ATOM 759 N N . PHE A 1 101 ? 7.891 -4.478 -2.017 1.00 91.12 101 PHE A N 1
ATOM 760 C CA . PHE A 1 101 ? 7.552 -3.051 -2.111 1.00 91.12 101 PHE A CA 1
ATOM 761 C C . PHE A 1 101 ? 6.488 -2.592 -1.085 1.00 91.12 101 PHE A C 1
ATOM 763 O O . PHE A 1 101 ? 5.521 -1.898 -1.426 1.00 91.12 101 PHE A O 1
ATOM 770 N N . SER A 1 102 ? 6.650 -2.980 0.183 1.00 94.31 102 SER A N 1
ATOM 771 C CA . SER A 1 102 ? 5.731 -2.630 1.276 1.00 94.31 102 SER A CA 1
ATOM 772 C C . SER A 1 102 ? 5.495 -1.115 1.420 1.00 94.31 102 SER A C 1
ATOM 774 O O . SER A 1 102 ? 6.392 -0.297 1.219 1.00 94.31 102 SER A O 1
ATOM 776 N N . LEU A 1 103 ? 4.304 -0.703 1.860 1.00 95.75 103 LEU A N 1
ATOM 777 C CA . LEU A 1 103 ? 4.010 0.667 2.300 1.00 95.75 103 LEU A CA 1
ATOM 778 C C . LEU A 1 103 ? 4.637 0.963 3.670 1.00 95.75 103 LEU A C 1
ATOM 780 O O . LEU A 1 103 ? 5.118 2.070 3.900 1.00 95.75 103 LEU A O 1
ATOM 784 N N . GLY A 1 104 ? 4.659 -0.015 4.578 1.00 93.75 104 GLY A N 1
ATOM 785 C CA . GLY A 1 104 ? 5.272 0.124 5.907 1.00 93.75 104 GLY A CA 1
ATOM 786 C C . GLY A 1 104 ? 6.794 -0.027 5.892 1.00 93.75 104 GLY A C 1
ATOM 787 O O . GLY A 1 104 ? 7.466 0.393 6.832 1.00 93.75 104 GLY A O 1
ATOM 788 N N . GLY A 1 105 ? 7.319 -0.604 4.813 1.00 91.25 105 GLY A N 1
ATOM 789 C CA . GLY A 1 105 ? 8.653 -1.189 4.748 1.00 91.25 105 GLY A CA 1
ATOM 790 C C . GLY A 1 105 ? 8.588 -2.679 5.039 1.00 91.25 105 GLY A C 1
ATOM 791 O O . GLY A 1 105 ? 7.607 -3.181 5.595 1.00 91.25 105 GLY A O 1
ATOM 792 N N . ASP A 1 106 ? 9.629 -3.376 4.639 1.00 83.56 106 ASP A N 1
ATOM 793 C CA . ASP A 1 106 ? 9.884 -4.764 4.982 1.00 83.56 106 ASP A CA 1
ATOM 794 C C . ASP A 1 106 ? 11.351 -4.892 5.421 1.00 83.56 106 ASP A C 1
ATOM 796 O O . ASP A 1 106 ? 12.130 -3.936 5.330 1.00 83.56 106 ASP A O 1
ATOM 800 N N . TYR A 1 107 ? 11.684 -6.006 6.060 1.00 77.12 107 TYR A N 1
ATOM 801 C CA . TYR A 1 107 ? 13.039 -6.349 6.484 1.00 77.12 107 TYR A CA 1
ATOM 802 C C . TYR A 1 107 ? 13.119 -7.872 6.551 1.00 77.12 107 TYR A C 1
ATOM 804 O O . TYR A 1 107 ? 12.260 -8.486 7.178 1.00 77.12 107 TYR A O 1
ATOM 812 N N . ASP A 1 108 ? 14.074 -8.470 5.840 1.00 73.88 108 ASP A N 1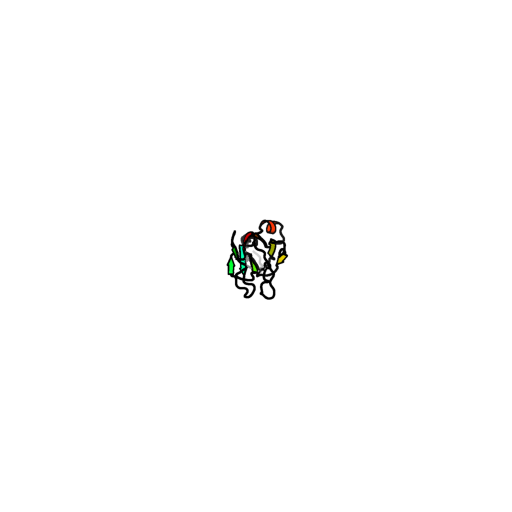
ATOM 813 C CA . ASP A 1 108 ? 14.244 -9.924 5.703 1.00 73.88 108 ASP A CA 1
ATOM 814 C C . ASP A 1 108 ? 12.930 -10.671 5.367 1.00 73.88 108 ASP A C 1
ATOM 816 O O . ASP A 1 108 ? 12.620 -11.736 5.894 1.00 73.88 108 ASP A O 1
ATOM 820 N N . GLY A 1 109 ? 12.113 -10.068 4.491 1.00 69.81 109 GLY A N 1
ATOM 821 C CA . GLY A 1 109 ? 10.805 -10.584 4.059 1.00 69.81 109 GLY A CA 1
ATOM 822 C C . GLY A 1 109 ? 9.628 -10.287 5.002 1.00 69.81 109 GLY A C 1
ATOM 823 O O . GLY A 1 109 ? 8.474 -10.436 4.597 1.00 69.81 109 GLY A O 1
ATOM 824 N N . LEU A 1 110 ? 9.878 -9.813 6.226 1.00 82.44 110 LEU A N 1
ATOM 825 C CA . LEU A 1 110 ? 8.839 -9.473 7.201 1.00 82.44 110 LEU A CA 1
ATOM 826 C C . LEU A 1 110 ? 8.291 -8.059 6.960 1.00 82.44 110 LEU A C 1
ATOM 828 O O . LEU A 1 110 ? 9.019 -7.065 7.027 1.00 82.44 110 LEU A O 1
ATOM 832 N N . PHE A 1 111 ? 6.985 -7.951 6.708 1.00 92.88 111 PHE A N 1
ATOM 833 C CA . PHE A 1 111 ? 6.317 -6.672 6.459 1.00 92.88 111 PHE A CA 1
ATOM 834 C C . PHE A 1 111 ? 6.098 -5.887 7.760 1.00 92.88 111 PHE A C 1
ATOM 836 O O . PHE A 1 111 ? 5.530 -6.383 8.730 1.00 92.88 111 PHE A O 1
ATOM 843 N N . ARG A 1 112 ? 6.461 -4.602 7.771 1.00 94.25 112 ARG A N 1
ATOM 844 C CA . ARG A 1 112 ? 6.253 -3.721 8.928 1.00 94.25 112 ARG A CA 1
ATOM 845 C C . ARG A 1 112 ? 4.781 -3.314 9.046 1.00 94.25 112 ARG A C 1
ATOM 847 O O . ARG A 1 112 ? 4.238 -2.649 8.162 1.00 94.25 112 ARG A O 1
ATOM 854 N N . ALA A 1 113 ? 4.160 -3.664 10.174 1.00 95.50 113 ALA A N 1
ATOM 855 C CA . ALA A 1 113 ? 2.777 -3.315 10.495 1.00 95.50 113 ALA A CA 1
ATOM 856 C C . ALA A 1 113 ? 2.518 -1.794 10.456 1.00 95.50 113 ALA A C 1
ATOM 858 O O . ALA A 1 113 ? 3.287 -0.981 10.982 1.00 95.50 113 ALA A O 1
ATOM 859 N N . LEU A 1 114 ? 1.396 -1.400 9.856 1.00 96.62 114 LEU A N 1
ATOM 860 C CA . LEU A 1 114 ? 1.009 -0.007 9.673 1.00 96.62 114 LEU A CA 1
ATOM 861 C C . LEU A 1 114 ? 0.256 0.534 10.893 1.00 96.62 114 LEU A C 1
ATOM 863 O O . LEU A 1 114 ? -0.738 -0.025 11.347 1.00 96.62 114 LEU A O 1
ATOM 867 N N . LYS A 1 115 ? 0.671 1.713 11.366 1.00 95.81 115 LYS A N 1
ATOM 868 C CA . LYS A 1 115 ? -0.068 2.509 12.356 1.00 95.81 115 LYS A CA 1
ATOM 869 C C . LYS A 1 115 ? -1.013 3.455 11.610 1.00 95.81 115 LYS A C 1
ATOM 871 O O . LYS A 1 115 ? -0.688 4.639 11.430 1.00 95.81 115 LYS A O 1
ATOM 876 N N . LEU A 1 116 ? -2.107 2.880 11.104 1.00 95.81 116 LEU A N 1
ATOM 877 C CA . LEU A 1 116 ? -3.223 3.568 10.444 1.00 95.81 116 LEU A CA 1
ATOM 878 C C . LEU A 1 116 ? -4.144 4.253 11.473 1.00 95.81 116 LEU A C 1
ATOM 880 O O . LEU A 1 116 ? -4.038 4.017 12.674 1.00 95.81 116 LEU A O 1
ATOM 884 N N . LYS A 1 117 ? -5.041 5.118 10.991 1.00 95.12 117 LYS A N 1
ATOM 885 C CA . LYS A 1 117 ? -6.171 5.677 11.749 1.00 95.12 117 LYS A CA 1
ATOM 886 C C . LYS A 1 117 ? -7.467 5.358 10.989 1.00 95.12 117 LYS A C 1
ATOM 888 O O . LYS A 1 117 ? -7.404 5.357 9.757 1.00 95.12 117 LYS A O 1
ATOM 893 N N . PRO A 1 118 ? -8.609 5.142 11.668 1.00 97.31 118 PRO A N 1
ATOM 894 C CA . PRO A 1 118 ? -9.917 5.091 11.018 1.00 97.31 118 PRO A CA 1
ATOM 895 C C . PRO A 1 118 ? -10.206 6.350 10.184 1.00 97.31 118 PRO A C 1
ATOM 897 O O . PRO A 1 118 ? -9.714 7.436 10.497 1.00 97.31 118 PRO A O 1
ATOM 900 N N . GLY A 1 119 ? -10.998 6.197 9.122 1.00 97.56 119 GLY A N 1
ATOM 901 C CA . GLY A 1 119 ? -11.296 7.240 8.136 1.00 97.56 119 GLY A CA 1
ATOM 902 C C . GLY A 1 119 ? -10.846 6.874 6.717 1.00 97.56 119 GLY A C 1
ATOM 903 O O . GLY A 1 119 ? -10.573 5.716 6.407 1.00 97.56 119 GLY A O 1
ATOM 904 N N . ALA A 1 120 ? -10.788 7.861 5.821 1.00 97.69 120 ALA A N 1
ATOM 905 C CA . ALA A 1 120 ? -10.382 7.645 4.432 1.00 97.69 120 ALA A CA 1
ATOM 906 C C . ALA A 1 120 ? -8.849 7.586 4.288 1.00 97.69 120 ALA A C 1
ATOM 908 O O . ALA A 1 120 ? -8.145 8.555 4.577 1.00 97.69 120 ALA A O 1
ATOM 909 N N . LEU A 1 121 ? -8.329 6.469 3.774 1.00 97.94 121 LEU A N 1
ATOM 910 C CA . LEU A 1 121 ? -6.912 6.279 3.471 1.00 97.94 121 LEU A CA 1
ATOM 911 C C . LEU A 1 121 ? -6.680 6.379 1.961 1.00 97.94 121 LEU A C 1
ATOM 913 O O . LEU A 1 121 ? -7.101 5.513 1.192 1.00 97.94 121 LEU A O 1
ATOM 917 N N . LYS A 1 122 ? -5.961 7.423 1.537 1.00 97.94 122 LYS A N 1
ATOM 918 C CA . LYS A 1 122 ? -5.445 7.544 0.168 1.00 97.94 122 LYS A CA 1
ATOM 919 C C . LYS A 1 122 ? -4.138 6.764 0.036 1.00 97.94 122 LYS A C 1
ATOM 921 O O . LYS A 1 122 ? -3.157 7.092 0.699 1.00 97.94 122 LYS A O 1
ATOM 926 N N . LEU A 1 123 ? -4.118 5.788 -0.865 1.00 98.12 123 LEU A N 1
ATOM 927 C CA . LEU A 1 123 ? -2.916 5.102 -1.336 1.00 98.12 123 LEU A CA 1
ATOM 928 C C . LEU A 1 123 ? -2.515 5.701 -2.686 1.00 98.12 123 LEU A C 1
ATOM 930 O O . LEU A 1 123 ? -3.364 5.889 -3.559 1.00 98.12 123 LEU A O 1
ATOM 934 N N . SER A 1 124 ? -1.237 6.013 -2.881 1.00 97.38 124 SER A N 1
ATOM 935 C CA . SER A 1 124 ? -0.735 6.442 -4.189 1.00 97.38 124 SER A CA 1
ATOM 936 C C . SER A 1 124 ? 0.729 6.062 -4.361 1.00 97.38 124 SER A C 1
ATOM 938 O O . SER A 1 124 ? 1.542 6.315 -3.468 1.00 97.38 124 SER A O 1
ATOM 940 N N . ALA A 1 125 ? 1.049 5.452 -5.502 1.00 95.56 125 ALA A N 1
ATOM 941 C CA . ALA A 1 125 ? 2.406 5.068 -5.865 1.00 95.56 125 ALA A CA 1
ATOM 942 C C . ALA A 1 125 ? 2.615 5.068 -7.384 1.00 95.56 125 ALA A C 1
ATOM 944 O O . ALA A 1 125 ? 1.671 4.890 -8.157 1.00 95.56 125 ALA A O 1
ATOM 945 N N . TYR A 1 126 ? 3.868 5.210 -7.809 1.00 93.50 126 TYR A N 1
ATOM 946 C CA . TYR A 1 126 ? 4.300 4.999 -9.192 1.00 93.50 126 TYR A CA 1
ATOM 947 C C . TYR A 1 126 ? 5.585 4.172 -9.247 1.00 93.50 126 TYR A C 1
ATOM 949 O O . TYR A 1 126 ? 6.317 4.088 -8.263 1.00 93.50 126 TYR A O 1
ATOM 957 N N . VAL A 1 127 ? 5.866 3.564 -10.398 1.00 91.19 127 VAL A N 1
ATOM 958 C CA . VAL A 1 127 ? 7.141 2.881 -10.645 1.00 91.19 127 VAL A CA 1
ATOM 959 C C . VAL A 1 127 ? 8.124 3.895 -11.222 1.00 91.19 127 VAL A C 1
ATOM 961 O O . VAL A 1 127 ? 7.814 4.552 -12.207 1.00 91.19 127 VAL A O 1
ATOM 964 N N . SER A 1 128 ? 9.285 4.060 -10.599 1.00 87.94 128 SER A N 1
ATOM 965 C CA . SER A 1 128 ? 10.304 5.026 -11.002 1.00 87.94 128 SER A CA 1
ATOM 966 C C . SER A 1 128 ? 11.189 4.464 -12.114 1.00 87.94 128 SER A C 1
ATOM 968 O O . SER A 1 128 ? 11.992 3.551 -11.911 1.00 87.94 128 SER A O 1
ATOM 970 N N . ASP A 1 129 ? 11.047 5.056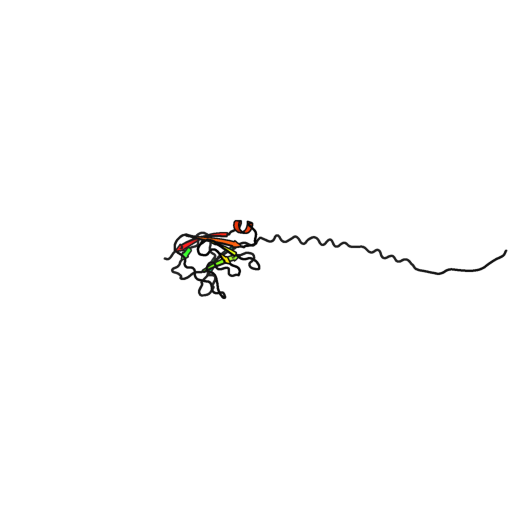 -13.293 1.00 77.69 129 ASP A N 1
ATOM 971 C CA . ASP A 1 129 ? 11.842 4.838 -14.506 1.00 77.69 129 ASP A CA 1
ATOM 972 C C . ASP A 1 129 ? 12.876 5.959 -14.745 1.00 77.69 129 ASP A C 1
ATOM 974 O O . ASP A 1 129 ? 13.540 5.985 -15.774 1.00 77.69 129 ASP A O 1
ATOM 978 N N . GLY A 1 130 ? 13.002 6.906 -13.806 1.00 70.00 130 GLY A N 1
ATOM 979 C CA . GLY A 1 130 ? 13.822 8.115 -13.952 1.00 70.00 130 GLY A CA 1
ATOM 980 C C . GLY A 1 130 ? 13.163 9.242 -14.761 1.00 70.00 130 GLY A C 1
ATOM 981 O O . GLY A 1 130 ? 13.638 10.376 -14.717 1.00 70.00 130 GLY A O 1
ATOM 982 N N . THR A 1 131 ? 12.046 8.985 -15.447 1.00 69.12 131 THR A N 1
ATOM 983 C CA . THR A 1 131 ? 11.318 9.991 -16.229 1.00 69.12 131 THR A CA 1
ATOM 984 C C . THR A 1 131 ? 10.370 10.816 -15.355 1.00 69.12 131 THR A C 1
ATOM 986 O O . THR A 1 131 ? 9.934 10.395 -14.283 1.00 69.12 131 THR A O 1
ATOM 989 N N . ARG A 1 132 ? 9.953 11.990 -15.850 1.00 69.31 132 ARG A N 1
ATOM 990 C CA . ARG A 1 132 ? 8.834 12.748 -15.254 1.00 69.31 132 ARG A CA 1
ATOM 991 C C . ARG A 1 132 ? 7.465 12.098 -15.525 1.00 69.31 132 ARG A C 1
ATOM 993 O O . ARG A 1 132 ? 6.510 12.383 -14.805 1.00 69.31 132 ARG A O 1
ATOM 1000 N N . VAL A 1 133 ? 7.365 11.231 -16.539 1.00 69.94 133 VAL A N 1
ATOM 1001 C CA . VAL A 1 133 ? 6.109 10.612 -16.998 1.00 69.94 133 VAL A CA 1
ATOM 1002 C C . VAL A 1 133 ? 5.600 9.574 -15.999 1.00 69.94 133 VAL A C 1
ATOM 1004 O O . VAL A 1 133 ? 4.394 9.494 -15.766 1.00 69.94 133 VAL A O 1
ATOM 1007 N N . SER A 1 134 ? 6.495 8.829 -15.345 1.00 73.56 134 SER A N 1
ATOM 1008 C CA . SER A 1 134 ? 6.122 7.846 -14.318 1.00 73.56 134 SER A CA 1
ATOM 1009 C C . SER A 1 134 ? 5.245 8.429 -13.205 1.00 73.56 134 SER A C 1
ATOM 1011 O O . SER A 1 134 ? 4.232 7.832 -12.842 1.00 73.56 134 SER A O 1
ATOM 1013 N N . LYS A 1 135 ? 5.559 9.641 -12.726 1.00 77.69 135 LYS A N 1
ATOM 1014 C CA . LYS A 1 135 ? 4.773 10.351 -11.701 1.00 77.69 135 LYS A CA 1
ATOM 1015 C C . LYS A 1 135 ? 3.340 10.672 -12.156 1.00 77.69 135 LYS A C 1
ATOM 1017 O O . LYS A 1 135 ? 2.434 10.673 -11.327 1.00 77.69 135 LYS A O 1
ATOM 1022 N N . LEU A 1 136 ? 3.119 10.908 -13.453 1.00 80.50 136 LEU A N 1
ATOM 1023 C CA . LEU A 1 136 ? 1.780 11.110 -14.031 1.00 80.50 136 LEU A CA 1
ATOM 1024 C C . LEU A 1 136 ? 0.991 9.792 -14.132 1.00 80.50 136 LEU A C 1
ATOM 1026 O O . LEU A 1 136 ? -0.235 9.798 -14.088 1.00 80.50 136 LEU A O 1
ATOM 1030 N N . ARG A 1 137 ? 1.688 8.651 -14.208 1.00 84.62 137 ARG A N 1
ATOM 1031 C CA . ARG A 1 137 ? 1.113 7.293 -14.242 1.00 84.62 137 ARG A CA 1
ATOM 1032 C C . ARG A 1 137 ? 0.902 6.690 -12.840 1.00 84.62 137 ARG A C 1
ATOM 1034 O O . ARG A 1 137 ? 0.754 5.476 -12.703 1.00 84.62 137 ARG A O 1
ATOM 1041 N N . ALA A 1 138 ? 0.881 7.520 -11.793 1.00 91.31 138 ALA A N 1
ATOM 1042 C CA . ALA A 1 138 ? 0.716 7.075 -10.412 1.00 91.31 138 ALA A CA 1
ATOM 1043 C C . ALA A 1 138 ? -0.659 6.435 -10.161 1.00 91.31 138 ALA A C 1
ATOM 1045 O O . ALA A 1 138 ? -1.701 7.099 -10.189 1.00 91.31 138 ALA A O 1
ATOM 1046 N N . ARG A 1 139 ? -0.670 5.137 -9.835 1.00 95.06 139 ARG A N 1
ATOM 1047 C CA . ARG A 1 139 ? -1.890 4.443 -9.419 1.00 95.06 139 ARG A CA 1
ATOM 1048 C C . ARG A 1 139 ? -2.317 5.012 -8.074 1.00 95.06 139 ARG A C 1
ATOM 1050 O O . ARG A 1 139 ? -1.563 4.975 -7.106 1.00 95.06 139 ARG A O 1
ATOM 1057 N N . THR A 1 140 ? -3.536 5.530 -8.027 1.00 97.00 140 THR A N 1
ATOM 1058 C CA . THR A 1 140 ? -4.124 6.132 -6.830 1.00 97.00 140 THR A CA 1
ATOM 1059 C C . THR A 1 140 ? -5.411 5.404 -6.469 1.00 97.00 140 THR A C 1
ATOM 1061 O O . THR A 1 140 ? -6.192 5.040 -7.348 1.00 97.00 140 THR A O 1
ATOM 1064 N N . LEU A 1 141 ? -5.619 5.185 -5.174 1.00 96.56 141 LEU A N 1
ATOM 1065 C CA . LEU A 1 141 ? -6.770 4.494 -4.610 1.00 96.56 141 LEU A CA 1
ATOM 1066 C C . LEU A 1 141 ? -7.201 5.184 -3.312 1.00 96.56 141 LEU A C 1
ATOM 1068 O O . LEU A 1 141 ? -6.360 5.725 -2.596 1.00 96.56 141 LEU A O 1
ATOM 1072 N N . THR A 1 142 ? -8.488 5.109 -2.985 1.00 98.00 142 THR A N 1
ATOM 1073 C CA . THR A 1 142 ? -8.995 5.447 -1.650 1.00 98.00 142 THR A CA 1
ATOM 1074 C C . THR A 1 142 ? -9.704 4.225 -1.082 1.00 98.00 142 THR A C 1
ATOM 1076 O O . THR A 1 142 ? -10.526 3.614 -1.769 1.00 98.00 142 THR A O 1
ATOM 1079 N N . VAL A 1 143 ? -9.363 3.880 0.157 1.00 98.06 143 VAL A N 1
ATOM 1080 C CA . VAL A 1 143 ? -9.956 2.792 0.950 1.00 98.06 143 VAL A CA 1
ATOM 1081 C C . VAL A 1 143 ? -10.491 3.362 2.268 1.00 98.06 143 VAL A C 1
ATOM 1083 O O . VAL A 1 143 ? -10.036 4.419 2.715 1.00 98.06 143 VAL A O 1
ATOM 1086 N N . LYS A 1 144 ? -11.464 2.692 2.887 1.00 98.12 144 LYS A N 1
ATOM 1087 C CA . LYS A 1 144 ? -12.007 3.064 4.201 1.00 98.12 144 LYS A CA 1
ATOM 1088 C C . LYS A 1 144 ? -11.291 2.243 5.270 1.00 98.12 144 LYS A C 1
ATOM 1090 O O . LYS A 1 144 ? -11.334 1.021 5.225 1.00 98.12 144 LYS A O 1
ATOM 1095 N N . VAL A 1 145 ? -10.659 2.898 6.233 1.00 97.94 145 VAL A N 1
ATOM 1096 C CA . VAL A 1 145 ? -10.146 2.244 7.441 1.00 97.94 145 VAL A CA 1
ATOM 1097 C C . VAL A 1 145 ? -11.210 2.368 8.525 1.00 97.94 145 VAL A C 1
ATOM 1099 O O . VAL A 1 145 ? -11.748 3.457 8.741 1.00 97.94 145 VAL A O 1
ATOM 1102 N N . VAL A 1 146 ? -11.519 1.268 9.199 1.00 97.88 146 VAL A N 1
ATOM 1103 C CA . VAL A 1 146 ? -12.444 1.217 10.338 1.00 97.88 146 VAL A CA 1
ATOM 1104 C C . VAL A 1 146 ? -11.760 0.558 11.536 1.00 97.88 146 VAL A C 1
ATOM 1106 O O . VAL A 1 146 ? -10.590 0.182 11.470 1.00 97.88 146 VAL A O 1
ATOM 1109 N N . ARG A 1 147 ? -12.466 0.519 12.660 1.00 93.69 147 ARG A N 1
ATOM 1110 C CA . ARG A 1 147 ? -12.114 -0.251 13.847 1.00 93.69 147 ARG A CA 1
ATOM 1111 C C . ARG A 1 147 ? -13.427 -0.489 14.572 1.00 93.69 147 ARG A C 1
ATOM 1113 O O . ARG A 1 147 ? -13.916 0.438 15.222 1.00 93.69 147 ARG A O 1
ATOM 1120 N N . THR A 1 148 ? -14.024 -1.640 14.310 1.00 82.00 148 THR A N 1
ATOM 1121 C CA . THR A 1 148 ? -15.433 -1.934 14.609 1.00 82.00 148 THR A CA 1
ATOM 1122 C C . THR A 1 148 ? -15.587 -3.116 15.556 1.00 82.00 148 THR A C 1
ATOM 1124 O O . THR A 1 148 ? -14.595 -3.864 15.714 1.00 82.00 148 THR A O 1
#

Foldseek 3Di:
DDDDDDDDDDDDDDPPDDPPPPPPPPPPPPPPPPPPPKWWPFKFKADLVPRHTDGTDDAAAEDACQVHFIKMFTDMPDQPFWWKFKDPPVVQTDTGNHPVHISQDADPSRHDTDPDDFAKGKTWMFTDPVDPVRNVRIDIHIYGYHHD

Organism: Porphyra umbilicalis (NCBI:txid2786)

Radius of gyration: 34.79 Å; chains: 1; bounding box: 78×36×115 Å

Sequence (148 aa):
MAGRTTMASPTRLLATLVLAMLATIAVAPRPAAAHEAARIIGFWLVDPRTGKWMARLNRNSVIDLSDGPVAIAAMATSARSHAIVWTSPKKYARRERFAPFSLGGDYDGLFRALKLKPGALKLSAYVSDGTRVSKLRARTLTVKVVRT

Secondary structure (DSSP, 8-state):
---------------------------------------EEEEEEE-TTT--EEEEE-TT-EEESSS---EEEEEES--SS-EEEEEESGGG--EE-STT-BSS-EETTEEPPP---SEEEEEEEEEE-SSSHHHHT-EEEEEEEE--